Protein AF-A0A7L4MM67-F1 (afdb_monomer)

Solvent-accessible surface area (backbone atoms only — not comparable to full-atom values): 4962 Å² total; per-residue (Å²): 135,89,78,78,82,75,55,73,75,57,55,56,54,39,53,77,70,63,48,87,67,76,90,67,55,70,67,68,75,72,49,58,74,68,56,60,60,68,64,62,72,55,83,89,78,56,87,66,91,56,77,66,54,57,57,55,50,50,53,53,48,55,51,49,53,52,51,52,52,53,48,43,71,72,78,100

Radius of gyration: 27.05 Å; Cα contacts (8 Å, |Δi|>4): 7; chains: 1; bounding box: 37×46×71 Å

Foldseek 3Di:
DPPDPDDPVVVVVCVVVPHPDDDDDPVVVVDDPVVVVVVPDDPVPDPDDDPVVVVVVVVVVVVVVVVVVVCVVVPD

Secondary structure (DSSP, 8-state):
-------HHHHHHHHHTTS------HHHHHS-HHHHHHT---SSS--SPPTHHHHHHHHHHHHHHHHHHHHHHHH-

Structure (mmCIF, N/CA/C/O backbone):
data_AF-A0A7L4MM67-F1
#
_entry.id   AF-A0A7L4MM67-F1
#
loop_
_atom_site.group_PDB
_atom_site.id
_atom_site.type_symbol
_atom_site.label_atom_id
_atom_site.label_alt_id
_atom_site.label_comp_id
_atom_site.label_asym_id
_atom_site.label_entity_id
_atom_site.label_seq_id
_atom_site.pdbx_PDB_ins_code
_atom_site.Cartn_x
_atom_site.Cartn_y
_atom_site.Cartn_z
_atom_site.occupancy
_atom_site.B_iso_or_equiv
_atom_site.auth_seq_id
_atom_site.auth_comp_id
_atom_site.auth_asym_id
_atom_site.auth_atom_id
_atom_site.pdbx_PDB_model_num
ATOM 1 N N . ASP A 1 1 ? -24.476 18.464 -26.516 1.00 36.97 1 ASP A N 1
ATOM 2 C CA . ASP A 1 1 ? -23.493 18.517 -27.612 1.00 36.97 1 ASP A CA 1
ATOM 3 C C . ASP A 1 1 ? -22.345 19.463 -27.317 1.00 36.97 1 ASP A C 1
ATOM 5 O O . ASP A 1 1 ? -22.424 20.655 -27.577 1.00 36.97 1 ASP A O 1
ATOM 9 N N . CYS A 1 2 ? -21.268 18.934 -26.732 1.00 34.91 2 CYS A N 1
ATOM 10 C CA . CYS A 1 2 ? -20.019 19.673 -2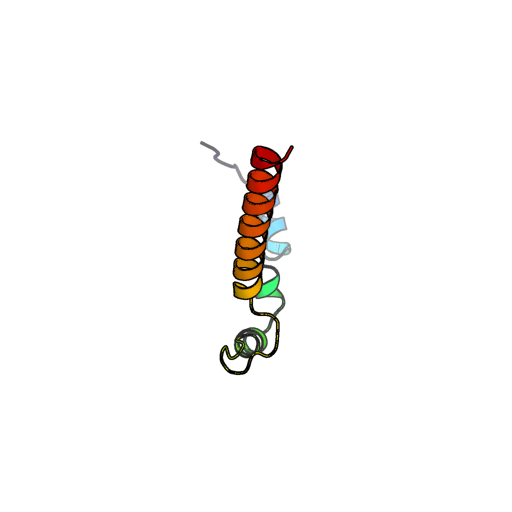6.536 1.00 34.91 2 CYS A CA 1
ATOM 11 C C . CYS A 1 2 ? -19.135 19.534 -27.779 1.00 34.91 2 CYS A C 1
ATOM 13 O O . CYS A 1 2 ? -18.101 18.868 -27.752 1.00 34.91 2 CYS A O 1
ATOM 15 N N . SER A 1 3 ? -19.543 20.158 -28.879 1.00 43.97 3 SER A N 1
ATOM 16 C CA . SER A 1 3 ? -18.701 20.270 -30.070 1.00 43.97 3 SER A CA 1
ATOM 17 C C . SER A 1 3 ? -17.646 21.352 -29.821 1.00 43.97 3 SER A C 1
ATOM 19 O O . SER A 1 3 ? -17.874 22.536 -30.058 1.00 43.97 3 SER A O 1
ATOM 21 N N . ARG A 1 4 ? -16.489 20.954 -29.274 1.00 55.00 4 ARG A N 1
ATOM 22 C CA . ARG A 1 4 ? -15.306 21.819 -29.148 1.00 55.00 4 ARG A CA 1
ATOM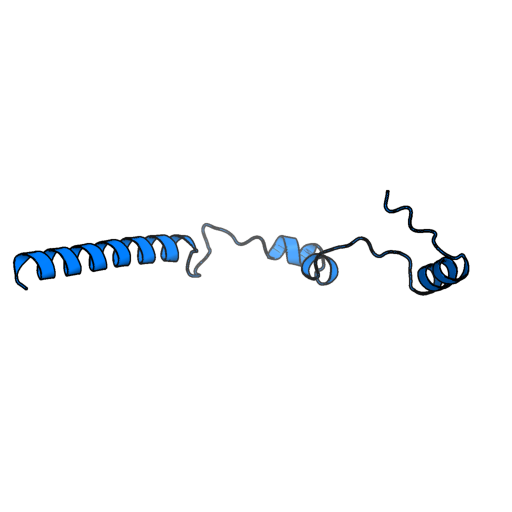 23 C C . ARG A 1 4 ? -14.798 22.169 -30.547 1.00 55.00 4 ARG A C 1
ATOM 25 O O . ARG A 1 4 ? -14.171 21.346 -31.204 1.00 55.00 4 ARG A O 1
ATOM 32 N N . VAL A 1 5 ? -15.032 23.404 -30.976 1.00 53.06 5 VAL A N 1
ATOM 33 C CA . VAL A 1 5 ? -14.338 23.996 -32.124 1.00 53.06 5 VAL A CA 1
ATOM 34 C C . VAL A 1 5 ? -12.880 24.210 -31.713 1.00 53.06 5 VAL A C 1
ATOM 36 O O . VAL A 1 5 ? -12.574 25.079 -30.898 1.00 53.06 5 VAL A O 1
ATOM 39 N N . ILE A 1 6 ? -11.974 23.377 -32.222 1.00 56.53 6 ILE A N 1
ATOM 40 C CA . ILE A 1 6 ? -10.535 23.552 -32.010 1.00 56.53 6 ILE A CA 1
ATOM 41 C C . ILE A 1 6 ? -10.051 24.592 -33.024 1.00 56.53 6 ILE A C 1
ATOM 43 O O . ILE A 1 6 ? -10.064 24.354 -34.228 1.00 56.53 6 ILE A O 1
ATOM 47 N N . SER A 1 7 ? -9.653 25.765 -32.527 1.00 55.47 7 SER A N 1
ATOM 48 C CA 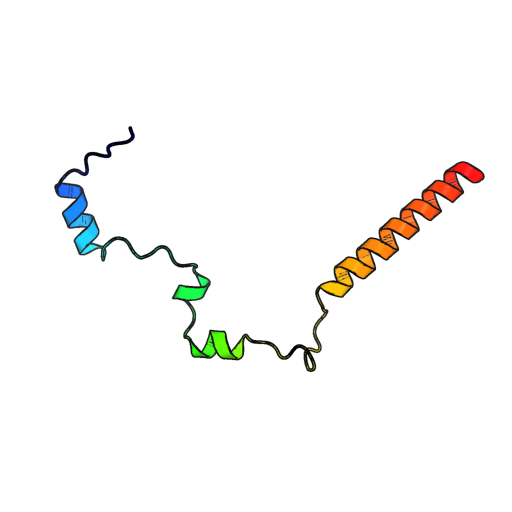. SER A 1 7 ? -9.015 26.814 -33.331 1.00 55.47 7 SER A CA 1
ATOM 49 C C . SER A 1 7 ? -7.710 26.294 -33.960 1.00 55.47 7 SER A C 1
ATOM 51 O O . SER A 1 7 ? -6.920 25.662 -33.249 1.00 55.47 7 SER A O 1
ATOM 53 N N . PRO A 1 8 ? -7.432 26.586 -35.247 1.00 59.12 8 PRO A N 1
ATOM 54 C CA . PRO A 1 8 ? -6.261 26.068 -35.961 1.00 59.12 8 PRO A CA 1
ATOM 55 C C . PRO A 1 8 ? -4.932 26.499 -35.327 1.00 59.12 8 PRO A C 1
ATOM 57 O O . PRO A 1 8 ? -3.945 25.776 -35.413 1.00 59.12 8 PRO A O 1
ATOM 60 N N . TYR A 1 9 ? -4.897 27.628 -34.616 1.00 57.41 9 TYR A N 1
ATOM 61 C CA . TYR A 1 9 ? -3.705 28.069 -33.886 1.00 57.41 9 TYR A CA 1
ATOM 62 C C . TYR A 1 9 ? -3.341 27.140 -32.718 1.00 57.41 9 TYR A C 1
ATOM 64 O O . TYR A 1 9 ? -2.166 26.966 -32.406 1.00 57.41 9 TYR A O 1
ATOM 72 N N . ASN A 1 10 ? -4.334 26.497 -32.100 1.00 59.81 10 ASN A N 1
ATOM 73 C CA . ASN A 1 10 ? -4.121 25.606 -30.960 1.00 59.81 10 ASN A CA 1
ATOM 74 C C . ASN A 1 10 ? -3.556 24.239 -31.393 1.00 59.81 10 ASN A C 1
ATOM 76 O O . ASN A 1 10 ? -2.794 23.614 -30.658 1.00 59.81 10 ASN A O 1
ATOM 80 N N . SER A 1 11 ? -3.874 23.782 -32.609 1.00 61.38 11 SER A N 1
ATOM 81 C CA . SER A 1 11 ? -3.363 22.511 -33.141 1.00 61.38 11 SER A CA 1
ATOM 82 C C . SER A 1 11 ? -1.863 22.535 -33.448 1.00 61.38 11 SER A C 1
ATOM 84 O O . SER A 1 11 ? -1.184 21.542 -33.196 1.00 61.38 11 SER A O 1
ATOM 86 N N . TYR A 1 12 ? -1.320 23.659 -33.929 1.00 62.66 12 TYR A N 1
ATOM 87 C CA . TYR A 1 12 ? 0.122 23.786 -34.191 1.00 62.66 12 TYR A CA 1
ATOM 88 C C . TYR A 1 12 ? 0.945 23.798 -32.898 1.00 62.66 12 TYR A C 1
ATOM 90 O O . TYR A 1 12 ? 2.006 23.180 -32.836 1.00 62.66 12 TYR A O 1
ATOM 98 N N . LEU A 1 13 ? 0.434 24.445 -31.846 1.00 64.31 13 LEU A N 1
ATOM 99 C CA . LEU A 1 13 ? 1.063 24.438 -30.524 1.00 64.31 13 LEU A CA 1
ATOM 100 C C . LEU A 1 13 ? 1.067 23.033 -29.902 1.00 64.31 13 LEU A C 1
ATOM 102 O O . LEU A 1 13 ? 2.082 22.615 -29.351 1.00 64.31 13 LEU A O 1
ATOM 106 N N . LEU A 1 14 ? -0.026 22.275 -30.050 1.00 62.84 14 LEU A N 1
ATOM 107 C CA . LEU A 1 14 ? -0.110 20.888 -29.582 1.00 62.84 14 LEU A CA 1
ATOM 108 C C . LEU A 1 14 ? 0.867 19.961 -30.325 1.00 62.84 14 LEU A C 1
ATOM 110 O O . LEU A 1 14 ? 1.441 19.062 -29.722 1.00 62.84 14 LEU A O 1
ATOM 114 N N . PHE A 1 15 ? 1.086 20.187 -31.623 1.00 62.22 15 PHE A N 1
ATOM 115 C CA . PHE A 1 15 ? 2.033 19.412 -32.428 1.00 62.22 15 PHE A CA 1
ATOM 116 C C . PHE A 1 15 ? 3.493 19.671 -32.025 1.00 62.22 15 PHE A C 1
ATOM 118 O O . PHE A 1 15 ? 4.261 18.725 -31.863 1.00 62.22 15 PHE A O 1
ATOM 125 N N . LEU A 1 16 ? 3.862 20.936 -31.786 1.00 67.00 16 LEU A N 1
ATOM 126 C CA . LEU A 1 16 ? 5.200 21.316 -31.311 1.00 67.00 16 LEU A CA 1
ATOM 127 C C . LEU A 1 16 ? 5.493 20.807 -29.890 1.00 67.00 16 LEU A C 1
ATOM 129 O O . LEU A 1 16 ? 6.639 20.498 -29.576 1.00 67.00 16 LEU A O 1
ATOM 133 N N . ALA A 1 17 ? 4.461 20.680 -29.052 1.00 69.12 17 ALA A N 1
ATOM 134 C CA . ALA A 1 17 ? 4.551 20.115 -27.706 1.00 69.12 17 ALA A CA 1
ATOM 135 C C . ALA A 1 17 ? 4.505 18.572 -27.669 1.00 69.12 17 ALA A C 1
ATOM 137 O O . ALA A 1 17 ? 4.506 17.993 -26.583 1.00 69.12 17 ALA A O 1
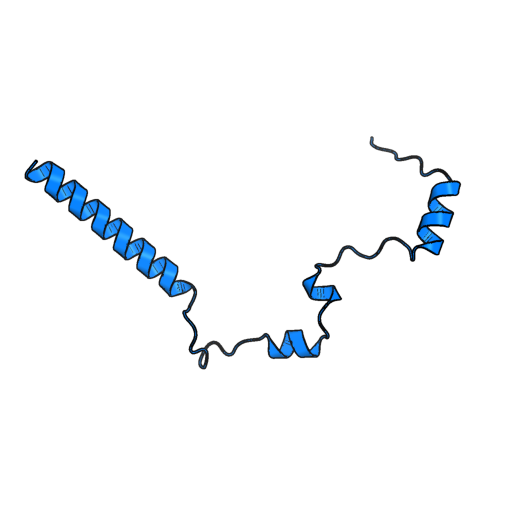ATOM 138 N N . GLY A 1 18 ? 4.487 17.903 -28.829 1.00 64.31 18 GLY A N 1
ATOM 139 C CA . GLY A 1 18 ? 4.536 16.443 -28.907 1.00 64.31 18 GLY A CA 1
ATOM 140 C C . GLY A 1 18 ? 3.176 15.749 -28.822 1.00 64.31 18 GLY A C 1
ATOM 141 O O . GLY A 1 18 ? 3.084 14.674 -28.243 1.00 64.31 18 GLY A O 1
ATOM 142 N N . GLY A 1 19 ? 2.126 16.329 -29.409 1.00 67.50 19 GLY A N 1
ATOM 143 C CA . GLY A 1 19 ? 0.801 15.711 -29.522 1.00 67.50 19 GLY A CA 1
ATOM 144 C C . GLY A 1 19 ? 0.115 15.433 -28.173 1.00 67.50 19 GLY A C 1
ATOM 145 O O . GLY A 1 19 ? 0.669 15.688 -27.104 1.00 67.50 19 GLY A O 1
ATOM 146 N N . PRO A 1 20 ? -1.128 14.923 -28.177 1.00 63.94 20 PRO A N 1
ATOM 147 C CA . PRO A 1 20 ? -1.728 14.394 -26.964 1.00 63.94 20 PRO A CA 1
ATOM 148 C C . PRO A 1 20 ? -0.934 13.152 -26.559 1.00 63.94 20 PRO A C 1
ATOM 150 O O . PRO A 1 20 ? -1.015 12.113 -27.215 1.00 63.94 20 PRO A O 1
ATOM 153 N N . LEU A 1 21 ? -0.150 13.262 -25.489 1.00 68.81 21 LEU A N 1
ATOM 154 C CA . LEU A 1 21 ? 0.401 12.089 -24.829 1.00 68.81 21 LEU A CA 1
ATOM 155 C C . LEU A 1 21 ? -0.779 11.192 -24.454 1.00 68.81 21 LEU A C 1
ATOM 157 O O . LEU A 1 21 ? -1.715 11.642 -23.788 1.00 68.81 21 LEU A O 1
ATOM 161 N N . GLU A 1 22 ? -0.741 9.936 -24.903 1.00 74.12 22 GLU A N 1
ATOM 162 C CA . GLU A 1 22 ? -1.610 8.891 -24.367 1.00 74.12 22 GLU A CA 1
ATOM 163 C C . GLU A 1 22 ? -1.624 9.036 -22.847 1.00 74.12 22 GLU A C 1
ATOM 165 O O . GLU A 1 22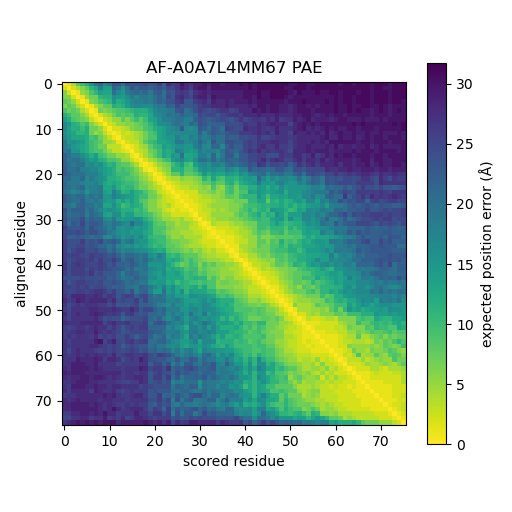 ? -0.556 9.073 -22.236 1.00 74.12 22 GLU A O 1
ATOM 170 N N . SER A 1 23 ? -2.796 9.179 -22.228 1.00 74.69 23 SER A N 1
ATOM 171 C CA . SER A 1 23 ? -2.855 9.367 -20.781 1.00 74.69 23 SER A CA 1
ATOM 172 C C . SER A 1 23 ? -2.428 8.063 -20.111 1.00 74.69 23 SER A C 1
ATOM 174 O O . SER A 1 23 ? -3.213 7.115 -20.009 1.00 74.69 23 SER A O 1
ATOM 176 N N . ARG A 1 24 ? -1.169 7.983 -19.687 1.00 74.19 24 ARG A N 1
ATOM 177 C CA . ARG A 1 24 ? -0.621 6.829 -18.969 1.00 74.19 24 ARG A CA 1
ATOM 178 C C . ARG A 1 24 ? -0.453 7.206 -17.503 1.00 74.19 24 ARG A C 1
ATOM 180 O O . ARG A 1 24 ? -0.419 8.378 -17.138 1.00 74.19 24 ARG A O 1
ATOM 187 N N . SER A 1 25 ? -0.426 6.206 -16.623 1.00 77.62 25 SER A N 1
ATOM 188 C CA . SER A 1 25 ? -0.119 6.484 -15.222 1.00 77.62 25 SER A CA 1
ATOM 189 C C . SER A 1 25 ? 1.354 6.863 -15.096 1.00 77.62 25 SER A C 1
ATOM 191 O O . SER A 1 25 ? 2.197 6.277 -15.773 1.00 77.62 25 SER A O 1
ATOM 193 N N . LEU A 1 26 ? 1.672 7.753 -14.153 1.00 80.31 26 LEU A N 1
ATOM 194 C CA . LEU A 1 26 ? 3.053 8.131 -13.836 1.00 80.31 26 LEU A CA 1
ATOM 195 C C . LEU A 1 26 ? 3.957 6.905 -13.620 1.00 80.31 26 LEU A C 1
ATOM 197 O O . LEU A 1 26 ? 5.110 6.894 -14.033 1.00 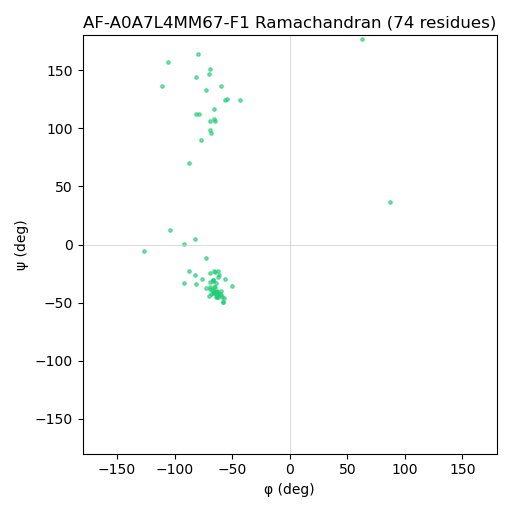80.31 26 LEU A O 1
ATOM 201 N N . MET A 1 27 ? 3.409 5.841 -13.024 1.00 79.62 27 MET A N 1
ATOM 202 C CA . MET A 1 27 ? 4.091 4.556 -12.879 1.00 79.62 27 MET A CA 1
ATOM 203 C C . MET A 1 27 ? 4.519 3.974 -14.237 1.00 79.62 27 MET A C 1
ATOM 205 O O . MET A 1 27 ? 5.663 3.562 -14.390 1.00 79.62 27 MET A O 1
ATOM 209 N N . LYS A 1 28 ? 3.615 3.918 -15.220 1.00 78.25 28 LYS A N 1
ATOM 210 C CA . LYS A 1 28 ? 3.906 3.331 -16.536 1.00 78.25 28 LYS A CA 1
ATOM 211 C C . LYS A 1 28 ? 4.944 4.135 -17.316 1.00 78.25 28 LYS A C 1
ATOM 213 O O . LYS A 1 28 ? 5.707 3.534 -18.060 1.00 78.25 28 LYS A O 1
ATOM 218 N N . ASP A 1 29 ? 4.978 5.448 -17.121 1.00 81.00 29 ASP A N 1
ATOM 219 C CA . ASP A 1 29 ? 5.931 6.327 -17.805 1.00 81.00 29 ASP A CA 1
ATOM 220 C C . ASP A 1 29 ? 7.308 6.348 -17.132 1.00 81.00 29 ASP A C 1
ATOM 222 O O . ASP A 1 29 ? 8.315 6.585 -17.793 1.00 81.00 29 ASP 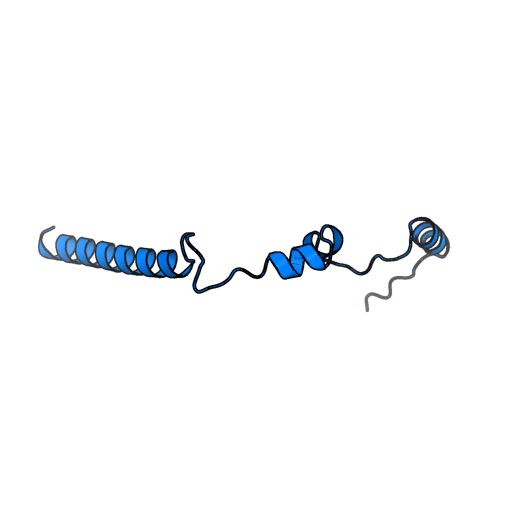A O 1
ATOM 226 N N . SER A 1 30 ? 7.367 6.079 -15.825 1.00 83.12 30 SER A N 1
ATOM 227 C CA . SER A 1 30 ? 8.616 6.160 -15.055 1.00 83.12 30 SER A CA 1
ATOM 228 C C . SER A 1 30 ? 9.438 4.873 -15.071 1.00 83.12 30 SER A C 1
ATOM 230 O O . SER A 1 30 ? 10.638 4.917 -14.807 1.00 83.12 30 SER A O 1
ATOM 232 N N . TYR A 1 31 ? 8.816 3.718 -15.324 1.00 79.75 31 TYR A N 1
ATOM 233 C CA . TYR A 1 31 ? 9.480 2.427 -15.162 1.00 79.75 31 TYR A CA 1
ATOM 234 C C . TYR A 1 31 ? 9.742 1.727 -16.486 1.00 79.75 31 TYR A C 1
ATOM 236 O O . TYR A 1 31 ? 8.871 1.602 -17.345 1.00 79.75 31 TYR A O 1
ATOM 244 N N . THR A 1 32 ? 10.946 1.178 -16.606 1.00 81.19 32 THR A N 1
ATOM 245 C CA . THR A 1 32 ? 11.277 0.244 -17.673 1.00 81.19 32 THR A CA 1
ATOM 246 C C . THR A 1 32 ? 10.538 -1.090 -17.468 1.00 81.19 32 THR A C 1
ATOM 248 O O . THR A 1 32 ? 10.241 -1.475 -16.329 1.00 81.19 32 THR A O 1
ATOM 251 N N . PRO A 1 33 ? 10.218 -1.831 -18.547 1.00 79.25 33 PRO A N 1
ATOM 252 C CA . PRO A 1 33 ? 9.450 -3.077 -18.454 1.00 79.25 33 PRO A CA 1
ATOM 253 C C . PRO A 1 33 ? 10.062 -4.128 -17.514 1.00 79.25 33 PRO A C 1
ATOM 255 O O . PRO A 1 33 ? 9.333 -4.907 -16.899 1.00 79.25 33 PRO A O 1
ATOM 258 N N . ASP A 1 34 ? 11.387 -4.135 -17.357 1.00 78.44 34 ASP A N 1
ATOM 259 C CA . ASP A 1 34 ? 12.100 -5.047 -16.459 1.00 78.44 34 ASP A CA 1
ATOM 260 C C . ASP A 1 34 ? 11.834 -4.748 -14.974 1.00 78.44 34 ASP A C 1
ATOM 262 O O . ASP A 1 34 ? 11.765 -5.675 -14.166 1.00 78.44 34 ASP A O 1
ATOM 266 N N . ILE A 1 35 ? 11.617 -3.481 -14.605 1.00 78.12 35 ILE A N 1
ATOM 267 C CA . ILE A 1 35 ? 11.248 -3.099 -13.235 1.00 78.12 35 ILE A CA 1
ATOM 268 C C . ILE A 1 35 ? 9.853 -3.626 -12.902 1.00 78.12 35 ILE A C 1
ATOM 270 O O . ILE A 1 35 ? 9.628 -4.124 -11.800 1.00 78.12 35 ILE A O 1
ATOM 274 N N . ILE A 1 36 ? 8.926 -3.579 -13.862 1.00 74.19 36 ILE A N 1
ATOM 275 C CA . ILE A 1 36 ? 7.562 -4.098 -13.689 1.00 74.19 36 ILE A CA 1
ATOM 276 C C . ILE A 1 36 ? 7.590 -5.617 -13.473 1.00 74.19 36 ILE A C 1
ATOM 278 O O . ILE A 1 36 ? 6.894 -6.122 -12.593 1.00 74.19 36 ILE A O 1
ATOM 282 N N . GLN A 1 37 ? 8.430 -6.343 -14.214 1.00 75.38 37 GLN A N 1
ATOM 283 C CA . GLN A 1 37 ? 8.598 -7.790 -14.039 1.00 75.38 37 GLN A CA 1
ATOM 284 C C . GLN A 1 37 ? 9.238 -8.143 -12.688 1.00 75.38 37 GLN A C 1
ATOM 286 O O . GLN A 1 37 ? 8.770 -9.055 -12.011 1.00 75.38 37 GLN A O 1
ATOM 291 N N . LYS A 1 38 ? 10.253 -7.390 -12.247 1.00 73.56 38 LYS A N 1
ATOM 292 C CA . LYS A 1 38 ? 10.884 -7.565 -10.924 1.00 73.56 38 LYS A CA 1
ATOM 293 C C . LYS A 1 38 ? 9.968 -7.168 -9.762 1.00 73.56 38 LYS A C 1
ATOM 295 O O . LYS A 1 38 ? 10.140 -7.659 -8.650 1.00 73.56 38 LYS A O 1
ATOM 300 N N . ALA A 1 39 ? 8.996 -6.287 -10.001 1.00 69.69 39 ALA A N 1
ATOM 301 C CA . ALA A 1 39 ? 8.006 -5.885 -9.005 1.00 69.69 39 ALA A CA 1
ATOM 302 C C . ALA A 1 39 ? 6.967 -6.981 -8.705 1.00 69.69 39 ALA A C 1
ATOM 304 O O . ALA A 1 39 ? 6.230 -6.863 -7.718 1.00 69.69 39 ALA A O 1
ATOM 305 N N . VAL A 1 40 ? 6.911 -8.050 -9.512 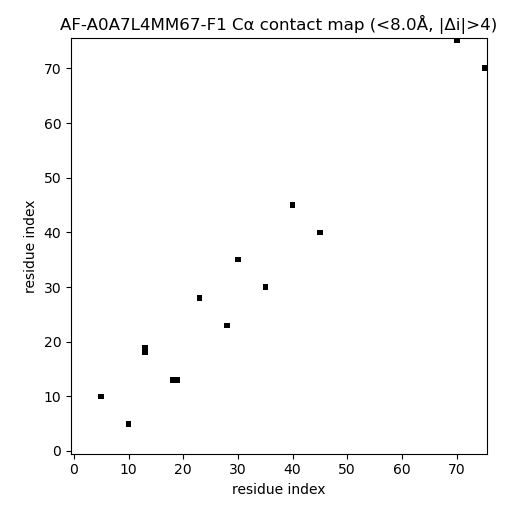1.00 70.06 40 VAL A N 1
ATOM 306 C CA . VAL A 1 40 ? 6.115 -9.245 -9.215 1.00 70.06 40 VAL A CA 1
ATOM 307 C C . VAL A 1 40 ? 6.748 -9.959 -8.021 1.00 70.06 40 VAL A C 1
ATOM 309 O O . VAL A 1 40 ? 7.716 -10.705 -8.138 1.00 70.06 40 VAL A O 1
ATOM 312 N N . ARG A 1 41 ? 6.208 -9.681 -6.833 1.00 72.00 41 ARG A N 1
ATOM 313 C CA . ARG A 1 41 ? 6.656 -10.280 -5.573 1.00 72.00 41 ARG A CA 1
ATOM 314 C C . ARG A 1 41 ? 6.211 -11.735 -5.507 1.00 72.00 41 ARG A C 1
ATOM 316 O O . ARG A 1 41 ? 5.037 -12.022 -5.727 1.00 72.00 41 ARG A O 1
ATOM 323 N N . ASP A 1 42 ? 7.124 -12.628 -5.137 1.00 80.88 42 ASP A N 1
ATOM 324 C CA . ASP A 1 42 ? 6.787 -14.019 -4.843 1.00 80.88 42 ASP A CA 1
ATOM 325 C C . ASP A 1 42 ? 5.886 -14.091 -3.593 1.00 80.88 42 ASP A C 1
ATOM 327 O O . ASP A 1 42 ? 6.338 -13.747 -2.496 1.00 80.88 42 ASP A O 1
ATOM 331 N N . PRO A 1 43 ? 4.630 -14.560 -3.709 1.00 74.62 43 PRO A N 1
ATOM 332 C CA . PRO A 1 43 ? 3.722 -14.659 -2.568 1.00 74.62 43 PRO A CA 1
ATOM 333 C C . PRO A 1 43 ? 4.215 -15.612 -1.469 1.00 74.62 43 PRO A C 1
ATOM 335 O O . PRO A 1 43 ? 3.855 -15.446 -0.297 1.00 74.62 43 PRO A O 1
ATOM 338 N N . LYS A 1 44 ? 5.012 -16.628 -1.836 1.00 78.81 44 LYS A N 1
ATOM 339 C CA . LYS A 1 44 ? 5.509 -17.660 -0.913 1.00 78.81 44 LYS A CA 1
ATOM 340 C C . LYS A 1 44 ? 6.725 -17.187 -0.120 1.00 78.81 44 LYS A C 1
ATOM 342 O O . LYS A 1 44 ? 6.827 -17.527 1.053 1.00 78.81 44 LYS A O 1
ATOM 347 N N . ASN A 1 45 ? 7.581 -16.368 -0.729 1.00 80.25 45 ASN A N 1
ATOM 348 C CA . ASN A 1 45 ? 8.821 -15.857 -0.130 1.00 80.25 45 ASN A CA 1
ATOM 349 C C . ASN A 1 45 ? 8.724 -14.385 0.325 1.00 80.25 45 ASN A C 1
ATOM 351 O O . ASN A 1 45 ? 9.727 -13.742 0.633 1.00 80.25 45 ASN A O 1
ATOM 355 N N . TRP A 1 46 ? 7.516 -13.817 0.374 1.00 80.12 46 TRP A N 1
ATOM 356 C CA . TRP A 1 46 ? 7.299 -12.462 0.874 1.00 80.12 46 TRP A CA 1
ATOM 357 C C . TRP A 1 46 ? 7.311 -12.421 2.408 1.00 80.12 46 TRP A C 1
ATOM 359 O O . TRP A 1 46 ? 6.388 -12.912 3.057 1.00 80.12 46 TRP A O 1
ATOM 369 N N . HIS A 1 47 ? 8.336 -11.782 2.977 1.00 75.56 47 HIS A N 1
ATOM 370 C CA . HIS A 1 47 ? 8.508 -11.609 4.427 1.00 75.56 47 HIS A CA 1
ATOM 371 C C . HIS A 1 47 ? 7.896 -10.311 4.991 1.00 75.56 47 HIS A C 1
ATOM 373 O O . HIS A 1 47 ? 8.011 -10.046 6.185 1.00 75.56 47 HIS A O 1
ATOM 379 N N . GLY A 1 48 ? 7.274 -9.470 4.157 1.00 78.56 48 GLY A N 1
ATOM 380 C CA . GLY A 1 48 ? 6.591 -8.259 4.620 1.00 78.56 48 GLY A CA 1
ATOM 381 C C . GLY A 1 48 ? 5.202 -8.552 5.192 1.00 78.56 48 GLY A C 1
ATOM 382 O O . GLY A 1 48 ? 4.619 -9.600 4.910 1.00 78.56 48 GLY A O 1
ATOM 383 N N . ARG A 1 49 ? 4.630 -7.590 5.934 1.00 70.12 49 ARG A N 1
ATOM 384 C CA . ARG A 1 49 ? 3.232 -7.678 6.384 1.00 70.12 49 ARG A CA 1
ATOM 385 C C . ARG A 1 49 ? 2.316 -7.899 5.192 1.00 70.12 49 ARG A C 1
ATOM 387 O O . ARG A 1 49 ? 2.337 -7.124 4.231 1.00 70.12 49 ARG A O 1
ATOM 394 N N . ARG A 1 50 ? 1.514 -8.953 5.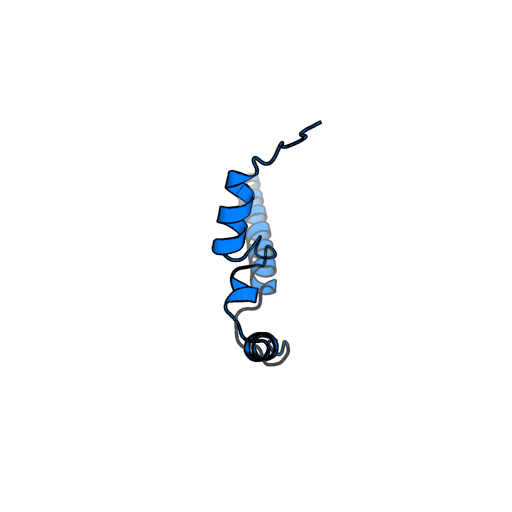256 1.00 74.44 50 ARG A N 1
ATOM 395 C CA . ARG A 1 50 ? 0.524 -9.229 4.222 1.00 74.44 50 ARG A CA 1
ATOM 396 C C . ARG A 1 50 ? -0.721 -8.377 4.479 1.00 74.44 50 ARG A C 1
ATOM 398 O O . ARG A 1 50 ? -1.093 -8.108 5.618 1.00 74.44 50 ARG A O 1
ATOM 405 N N . THR A 1 51 ? -1.368 -7.914 3.412 1.00 73.25 51 THR A N 1
ATOM 406 C CA . THR A 1 51 ? -2.550 -7.037 3.501 1.00 73.25 51 THR A CA 1
ATOM 407 C C . THR A 1 51 ? -3.731 -7.713 4.215 1.00 73.25 51 THR A C 1
ATOM 409 O O . THR A 1 51 ? -4.579 -7.034 4.788 1.00 73.25 51 THR A O 1
ATOM 412 N N . ASP A 1 52 ? -3.764 -9.049 4.251 1.00 73.44 52 ASP A N 1
ATOM 413 C CA . ASP A 1 52 ? -4.741 -9.843 5.006 1.00 73.44 52 ASP A CA 1
ATOM 414 C C . ASP A 1 52 ? -4.617 -9.666 6.532 1.00 73.44 52 ASP A C 1
ATOM 416 O O . ASP A 1 52 ? -5.599 -9.849 7.256 1.00 73.44 52 ASP A O 1
ATOM 420 N N . GLU A 1 53 ? -3.451 -9.262 7.044 1.00 78.88 53 GLU A N 1
ATOM 421 C CA . GLU A 1 53 ? -3.259 -8.958 8.465 1.00 78.88 53 GLU A CA 1
ATOM 422 C C . GLU A 1 53 ? -4.107 -7.769 8.922 1.00 78.88 53 GLU A C 1
ATOM 424 O O . GLU A 1 53 ? -4.600 -7.771 10.051 1.00 78.88 53 GLU A O 1
ATOM 429 N N . LEU A 1 54 ? -4.332 -6.781 8.048 1.00 80.38 54 LEU A N 1
ATOM 430 C CA . LEU A 1 54 ? -5.180 -5.629 8.358 1.00 80.38 54 LEU A CA 1
ATOM 431 C C . LEU A 1 54 ? -6.639 -6.060 8.559 1.00 80.38 54 LEU A C 1
ATOM 433 O O . LEU A 1 54 ? -7.286 -5.618 9.508 1.00 80.38 54 LEU A O 1
ATOM 437 N N . GLY A 1 55 ? -7.135 -6.973 7.718 1.00 83.12 55 GLY A N 1
ATOM 438 C CA . GLY A 1 55 ? -8.477 -7.547 7.854 1.00 83.12 55 GLY A CA 1
ATOM 439 C C . GLY A 1 55 ? -8.641 -8.334 9.157 1.00 83.12 55 GLY A C 1
ATOM 440 O O . GLY A 1 55 ? -9.608 -8.126 9.891 1.00 83.12 55 GLY A O 1
ATOM 441 N N . LYS A 1 56 ? -7.650 -9.167 9.504 1.00 85.62 56 LYS A N 1
ATOM 442 C CA . LYS A 1 56 ? -7.623 -9.924 10.772 1.00 85.62 56 LYS A CA 1
ATOM 443 C C . LYS A 1 56 ? -7.588 -9.000 11.994 1.00 85.62 56 LYS A C 1
ATOM 445 O O . LYS A 1 56 ? -8.290 -9.242 12.976 1.00 85.62 56 LYS A O 1
ATOM 450 N N . TRP A 1 57 ? -6.801 -7.926 11.935 1.00 84.94 57 TRP A N 1
ATOM 451 C CA . TRP A 1 57 ? -6.745 -6.910 12.988 1.00 84.94 57 TRP A CA 1
ATOM 452 C C . TRP A 1 57 ? -8.085 -6.188 13.151 1.00 84.94 57 TRP A C 1
ATOM 454 O O . TRP A 1 57 ? -8.571 -6.033 14.272 1.00 84.94 57 TRP A O 1
ATOM 464 N N . HIS A 1 58 ? -8.717 -5.808 12.037 1.00 84.75 58 HIS A N 1
ATOM 465 C CA . HIS A 1 58 ? -10.011 -5.133 12.049 1.00 84.75 58 HIS A CA 1
ATOM 466 C C . HIS A 1 58 ? -11.105 -6.018 12.659 1.00 84.75 58 HIS A C 1
ATOM 468 O O . HIS A 1 58 ? -11.832 -5.573 13.546 1.00 84.75 58 HIS A O 1
ATOM 474 N N . GLN A 1 59 ? -11.159 -7.296 12.271 1.00 84.31 59 GLN A N 1
ATOM 475 C CA . GLN A 1 59 ? -12.084 -8.271 12.850 1.00 84.31 59 GLN A CA 1
ATOM 476 C C . GLN A 1 59 ? -11.874 -8.429 14.363 1.00 84.31 59 GLN A C 1
ATOM 478 O O . GLN A 1 59 ? -12.840 -8.406 15.127 1.00 84.31 59 GLN A O 1
ATOM 483 N N . LYS A 1 60 ? -10.617 -8.542 14.812 1.00 85.94 60 LYS A N 1
ATOM 484 C CA . LYS A 1 60 ? -10.282 -8.657 16.239 1.00 85.94 60 LYS A CA 1
ATOM 485 C C . LYS A 1 60 ? -10.740 -7.432 17.035 1.00 85.94 60 LYS A C 1
ATOM 487 O O . LYS A 1 60 ? -11.297 -7.587 18.119 1.00 85.94 60 LYS A O 1
ATOM 492 N N . ASN A 1 61 ? -10.541 -6.229 16.503 1.00 86.31 61 ASN A N 1
ATOM 493 C CA . ASN A 1 61 ? -10.957 -5.002 17.181 1.00 86.31 61 ASN A CA 1
ATOM 494 C C . ASN A 1 61 ? -12.468 -4.795 17.181 1.00 86.31 61 ASN A C 1
ATOM 496 O O . ASN A 1 61 ? -13.006 -4.366 18.198 1.00 86.31 61 ASN A O 1
ATOM 500 N N . ALA A 1 62 ? -13.161 -5.146 16.098 1.00 88.00 62 ALA A N 1
ATOM 501 C CA . ALA A 1 62 ? -14.620 -5.112 16.066 1.00 88.00 62 ALA A CA 1
ATOM 502 C C . ALA A 1 62 ? -15.226 -6.040 17.136 1.00 88.00 62 ALA A C 1
ATOM 504 O O . ALA A 1 62 ? -16.125 -5.636 17.872 1.00 88.00 62 ALA A O 1
ATOM 505 N N . LEU A 1 63 ? -14.687 -7.257 17.286 1.00 82.75 63 LEU A N 1
ATOM 506 C CA . LEU A 1 63 ? -15.097 -8.186 18.345 1.00 82.75 63 LEU A CA 1
ATOM 507 C C . LEU A 1 63 ? -14.801 -7.639 19.746 1.00 82.75 63 LEU A C 1
ATOM 509 O O . LEU A 1 63 ? -15.638 -7.764 20.637 1.00 82.75 63 LEU A O 1
ATOM 513 N N . ASN A 1 64 ? -13.644 -7.001 19.935 1.00 84.44 64 ASN A N 1
ATOM 514 C CA . ASN A 1 64 ? -13.270 -6.407 21.218 1.00 84.44 64 ASN A CA 1
ATOM 515 C C . ASN A 1 64 ? -14.215 -5.258 21.621 1.00 84.44 64 ASN A C 1
ATOM 517 O O . ASN A 1 64 ? -14.672 -5.202 22.758 1.00 84.44 64 ASN A O 1
ATOM 521 N N . LEU A 1 65 ? -14.583 -4.394 20.669 1.00 87.31 65 LEU A N 1
ATOM 522 C CA . LEU A 1 65 ? -15.557 -3.318 20.884 1.00 87.31 65 LEU A CA 1
ATOM 523 C C . LEU A 1 65 ? -16.949 -3.859 21.234 1.00 87.31 65 LEU A C 1
ATOM 525 O O . LEU A 1 65 ? -17.627 -3.317 22.105 1.00 87.31 65 LEU A O 1
ATOM 529 N N . ASN A 1 66 ? -17.377 -4.941 20.580 1.00 86.44 66 ASN A N 1
ATOM 530 C CA . ASN A 1 66 ? -18.659 -5.578 20.880 1.00 86.44 66 ASN A CA 1
ATOM 531 C C . ASN A 1 66 ? -18.676 -6.197 22.284 1.00 86.44 66 ASN A C 1
ATOM 533 O O . ASN A 1 66 ? -19.676 -6.074 22.989 1.00 86.44 66 ASN A O 1
ATOM 537 N N . LEU A 1 67 ? -17.572 -6.824 22.707 1.00 87.75 67 LEU A N 1
ATOM 538 C CA . LEU A 1 67 ? -17.425 -7.352 24.065 1.00 87.75 67 LEU A CA 1
ATOM 539 C C . LEU A 1 67 ? -17.454 -6.238 25.114 1.00 87.75 67 LEU A C 1
ATOM 541 O O . LEU A 1 67 ? -18.174 -6.372 26.100 1.00 87.75 67 LEU A O 1
ATOM 545 N N . GLN A 1 68 ? -16.733 -5.136 24.891 1.00 88.69 68 GLN A N 1
ATOM 546 C CA . GLN A 1 68 ? -16.750 -3.980 25.794 1.00 88.69 68 GLN A CA 1
ATOM 547 C C . GLN A 1 68 ? -18.165 -3.427 25.973 1.00 88.69 68 GLN A C 1
ATOM 549 O O . GLN A 1 68 ? -18.635 -3.331 27.103 1.00 88.69 68 GLN A O 1
ATOM 554 N N . LYS A 1 69 ? -18.891 -3.189 24.873 1.00 92.00 69 LYS A N 1
ATOM 555 C CA . LYS A 1 69 ? -20.292 -2.741 24.932 1.00 92.00 69 LYS A CA 1
ATOM 556 C C . LYS A 1 69 ? -21.204 -3.729 25.658 1.00 92.00 69 LYS A C 1
ATOM 558 O O . LYS A 1 69 ? -22.096 -3.323 26.393 1.00 92.00 69 LYS A O 1
ATOM 563 N N . ALA A 1 70 ? -21.017 -5.032 25.445 1.00 90.75 70 ALA A N 1
ATOM 564 C CA . ALA A 1 70 ? -21.820 -6.050 26.119 1.00 90.75 70 ALA A CA 1
ATOM 565 C C . ALA A 1 70 ? -21.568 -6.077 27.635 1.00 90.75 70 ALA A C 1
ATOM 567 O O . ALA A 1 70 ? -22.509 -6.292 28.397 1.00 90.75 70 ALA A O 1
ATOM 568 N N . LEU A 1 71 ? -20.323 -5.852 28.065 1.00 92.00 71 LEU A N 1
ATOM 569 C CA . LEU A 1 71 ? -19.961 -5.738 29.477 1.00 92.00 71 LEU A CA 1
ATOM 570 C C . LEU A 1 71 ? -20.511 -4.449 30.096 1.00 92.00 71 LEU A C 1
ATOM 572 O O . LEU A 1 71 ? -21.108 -4.520 31.166 1.00 92.00 71 LEU A O 1
ATOM 576 N N . GLU A 1 72 ? -20.390 -3.310 29.412 1.00 90.25 72 GLU A N 1
ATOM 577 C CA . GLU A 1 72 ? -21.001 -2.043 29.841 1.00 90.25 72 GLU A CA 1
ATOM 578 C C . GLU A 1 72 ? -22.519 -2.184 30.009 1.00 90.25 72 GLU A C 1
ATOM 580 O O . GLU A 1 72 ? -23.045 -1.840 31.053 1.00 90.25 72 GLU A O 1
ATOM 585 N N . ASN A 1 73 ? -23.224 -2.804 29.059 1.00 89.56 73 ASN A N 1
ATOM 586 C CA . ASN A 1 73 ? -24.672 -3.029 29.177 1.00 89.56 73 ASN A CA 1
ATOM 587 C C . ASN A 1 73 ? -25.075 -3.990 30.314 1.00 89.56 73 ASN A C 1
ATOM 589 O O . ASN A 1 73 ? -26.237 -4.015 30.715 1.00 89.56 73 ASN A O 1
ATOM 593 N N . LYS A 1 74 ? -24.167 -4.868 30.757 1.00 89.50 74 LYS A N 1
ATOM 594 C CA . LYS A 1 74 ? -24.435 -5.885 31.789 1.00 89.50 74 LYS A CA 1
ATOM 595 C C . LYS A 1 74 ? -24.115 -5.396 33.199 1.00 89.50 74 LYS A C 1
ATOM 597 O O . LYS A 1 74 ? -24.753 -5.865 34.139 1.00 89.50 74 LYS A O 1
ATOM 602 N N . TYR A 1 75 ? -23.101 -4.545 33.335 1.00 88.06 75 TYR A N 1
ATOM 603 C CA . TYR A 1 75 ? -22.497 -4.173 34.617 1.00 88.06 75 TYR A CA 1
ATOM 604 C C . TYR A 1 75 ? -22.425 -2.657 34.859 1.00 88.06 75 TYR A C 1
ATOM 606 O O . TYR A 1 75 ? -21.990 -2.261 35.940 1.00 88.06 75 TYR A O 1
ATOM 614 N N . GLY A 1 76 ? -22.800 -1.834 33.875 1.00 65.88 76 GLY A N 1
ATOM 615 C CA . GLY A 1 76 ? -22.861 -0.371 33.947 1.00 65.88 76 GLY A CA 1
ATOM 616 C C . GLY A 1 76 ? -24.272 0.164 34.128 1.00 65.88 76 GLY A C 1
ATOM 617 O O . GLY A 1 76 ? -25.233 -0.522 33.711 1.00 65.88 76 GLY A O 1
#

Mean predicted aligned error: 16.55 Å

Organism: Glareola pratincola (NCBI:txid43316)

Sequence (76 aa):
DCSRVISPYNSYLLFLAGGPLESRSLMKDSYTPDIIQKAVRDPKNWHGRRTDELGKWHQKNALNLNLQKALENKYG

InterPro domains:
  IPR029234 Ciliary microtubule inner protein 4 [PF15400] (15-75)
  IPR029234 Ciliary microtubule inner protein 4 [PTHR31702] (16-76)

pLDDT: mean 74.45, std 12.3, range [34.91, 92.0]